Protein AF-A0A378L385-F1 (afdb_monomer)

Sequence (87 aa):
MNISVLGVDIAKNIFQLHGVDSSGKRVLKQRIEREKLSANIANLPLCTIAMESCRGANYWARVFQCYGHTVKLITRLTHQPLLDSKN

Solvent-accessible surface area (backbone atoms only — not comparable to full-atom values): 5168 Å² total; per-residue (Å²): 136,73,48,43,38,33,38,40,48,84,51,98,60,43,33,41,41,39,21,17,26,91,86,66,48,77,78,41,79,46,80,42,45,61,88,50,43,64,65,52,56,65,71,47,74,76,31,36,35,40,30,57,57,51,102,58,36,70,61,50,42,52,57,43,39,75,67,65,27,50,67,44,75,40,72,72,80,74,76,73,81,88,71,83,81,88,128

Nearest PDB structures (foldseek):
  4htl-assembly1_A  TM=6.051E-01  e=1.359E-02  Listeria monocytogenes EGD-e
  5ysp-assembly2_B  TM=3.986E-01  e=7.962E-02  Thermotoga maritima MSB8
  5ysq-assembly2_B  TM=3.986E-01  e=7.457E-02  Thermotoga maritima MSB8
  5ysp-assembly1_A  TM=3.964E-01  e=8.500E-02  Thermotoga maritima MSB8
  7e4l-assembly1_A  TM=4.090E-01  e=1.179E-01  Thermotoga maritima MSB8

Radius of gyration: 15.41 Å; Cα contacts (8 Å, |Δi|>4): 143; chains: 1; bounding box: 23×51×37 Å

pLDDT: mean 86.52, std 14.39, range [46.75, 96.69]

Secondary structure (DSSP, 8-state):
---SEEEEEE-SSEEEEEEE-TTS-EEEEEEEEHHHHHHHHHTSPS-EEEEE--TTHHHHHHHHHHTT-EEEEE-------------

Mean predicted aligned error: 7.03 Å

Foldseek 3Di:
DAFAEWEWEDDDFKIWIWTAHPVRHTPDTDIDTPVCVLVVLLPDDAYEYEYEDDPCVVVVCVSNVVSVHHYDYDYPPPPDPPDDDDD

Organism: NCBI:txid460

Structure (mmCIF, N/CA/C/O backbone):
data_AF-A0A378L385-F1
#
_entry.id   AF-A0A378L385-F1
#
loop_
_atom_site.group_PDB
_atom_site.id
_atom_site.type_symbol
_atom_site.label_atom_id
_atom_site.label_alt_id
_atom_site.label_comp_id
_atom_site.label_asym_id
_atom_site.label_entity_id
_atom_site.label_seq_id
_atom_site.pdbx_PDB_ins_code
_atom_site.Cartn_x
_atom_site.Cartn_y
_atom_site.Cartn_z
_atom_site.occupancy
_atom_site.B_iso_or_equiv
_atom_site.auth_seq_id
_atom_site.auth_comp_id
_atom_site.auth_asym_id
_atom_site.auth_atom_id
_atom_site.pdbx_PDB_model_num
ATOM 1 N N . MET A 1 1 ? -2.062 -6.688 14.911 1.00 62.50 1 MET A N 1
ATOM 2 C CA . MET A 1 1 ? -2.068 -5.236 14.612 1.00 62.50 1 MET A CA 1
ATOM 3 C C . MET A 1 1 ? -3.210 -4.975 13.651 1.00 62.50 1 MET A C 1
ATOM 5 O O . MET A 1 1 ? -3.276 -5.684 12.658 1.00 62.50 1 MET A O 1
ATOM 9 N N . ASN A 1 2 ? -4.113 -4.038 13.946 1.00 86.94 2 ASN A N 1
ATOM 10 C CA . ASN A 1 2 ? -5.224 -3.717 13.047 1.00 86.94 2 ASN A CA 1
ATOM 11 C C . ASN A 1 2 ? -4.849 -2.488 12.209 1.00 86.94 2 ASN A C 1
ATOM 13 O O . ASN A 1 2 ? -4.747 -1.391 12.753 1.00 86.94 2 ASN A O 1
ATOM 17 N N . ILE A 1 3 ? -4.578 -2.680 10.918 1.00 92.75 3 ILE A N 1
ATOM 18 C CA . ILE A 1 3 ? -4.280 -1.590 9.981 1.00 92.75 3 ILE A CA 1
ATOM 19 C C . ILE A 1 3 ? -5.562 -1.318 9.199 1.00 92.75 3 ILE A C 1
ATOM 21 O O . ILE A 1 3 ? -6.053 -2.205 8.509 1.00 92.75 3 ILE A O 1
ATOM 25 N N . SER A 1 4 ? -6.109 -0.110 9.308 1.00 93.94 4 SER A N 1
ATOM 26 C CA . SER A 1 4 ? -7.292 0.306 8.546 1.00 93.94 4 SER A CA 1
ATOM 27 C C . SER A 1 4 ? -6.884 0.845 7.172 1.00 93.94 4 SER A C 1
ATOM 29 O O . SER A 1 4 ? -7.442 0.457 6.140 1.00 93.94 4 SER A O 1
ATOM 31 N N . VAL A 1 5 ? -5.860 1.702 7.163 1.00 95.94 5 VAL A N 1
ATOM 32 C CA . VAL A 1 5 ? -5.327 2.369 5.979 1.00 95.94 5 VAL A CA 1
ATOM 33 C C . VAL A 1 5 ? -3.811 2.242 5.962 1.00 95.94 5 VAL A C 1
ATOM 35 O O . VAL A 1 5 ? -3.137 2.517 6.956 1.00 95.94 5 VAL A O 1
ATOM 38 N N . LEU A 1 6 ? -3.277 1.853 4.811 1.00 96.25 6 LEU A N 1
ATOM 39 C CA . LEU A 1 6 ? -1.855 1.749 4.537 1.00 96.25 6 LEU A CA 1
ATOM 40 C C . LEU A 1 6 ? -1.471 2.724 3.422 1.00 96.25 6 LEU A C 1
ATOM 42 O O . LEU A 1 6 ? -1.866 2.550 2.275 1.00 96.25 6 LEU A O 1
ATOM 46 N N . GLY A 1 7 ? -0.682 3.738 3.751 1.00 94.50 7 GLY A N 1
ATOM 47 C CA . GLY A 1 7 ? 0.007 4.574 2.778 1.00 94.50 7 GLY A CA 1
ATOM 48 C C . GLY A 1 7 ? 1.230 3.854 2.214 1.00 94.50 7 GLY A C 1
ATOM 49 O O . GLY A 1 7 ? 2.056 3.357 2.984 1.00 94.50 7 GLY A O 1
ATOM 50 N N . VAL A 1 8 ? 1.352 3.817 0.889 1.00 93.19 8 VAL A N 1
ATOM 51 C CA . VAL A 1 8 ? 2.520 3.285 0.177 1.00 93.19 8 VAL A CA 1
ATOM 52 C C . VAL A 1 8 ? 3.115 4.392 -0.683 1.00 93.19 8 VAL A C 1
ATOM 54 O O . VAL A 1 8 ? 2.494 4.845 -1.644 1.00 93.19 8 VAL A O 1
ATOM 57 N N . ASP A 1 9 ? 4.329 4.810 -0.340 1.00 89.12 9 ASP A N 1
ATOM 58 C CA . ASP A 1 9 ? 5.135 5.695 -1.181 1.00 89.12 9 ASP A CA 1
ATOM 59 C C . ASP A 1 9 ? 6.064 4.850 -2.060 1.00 89.12 9 ASP A C 1
ATOM 61 O O . ASP A 1 9 ? 6.812 4.000 -1.557 1.00 89.12 9 ASP A O 1
ATOM 65 N N . ILE A 1 10 ? 5.974 5.051 -3.376 1.00 80.31 10 ILE A N 1
ATOM 66 C CA . ILE A 1 10 ? 6.710 4.279 -4.376 1.00 80.31 10 ILE A CA 1
ATOM 67 C C . ILE A 1 10 ? 7.962 5.051 -4.798 1.00 80.31 10 ILE A C 1
ATOM 69 O O . ILE A 1 10 ? 7.876 6.001 -5.577 1.00 80.31 10 ILE A O 1
ATOM 73 N N . ALA A 1 11 ? 9.140 4.563 -4.403 1.00 78.62 11 ALA A N 1
ATOM 74 C CA . ALA A 1 11 ? 10.405 4.921 -5.042 1.00 78.62 11 ALA A CA 1
ATOM 75 C C . ALA A 1 11 ? 10.963 3.742 -5.864 1.00 78.62 11 ALA A C 1
ATOM 77 O O . ALA A 1 11 ? 10.421 2.638 -5.866 1.00 78.62 11 ALA A O 1
ATOM 78 N N . LYS A 1 12 ? 12.051 3.978 -6.611 1.00 77.44 12 LYS A N 1
ATOM 79 C CA . LYS A 1 12 ? 12.538 3.057 -7.660 1.00 77.44 12 LYS A CA 1
ATOM 80 C C . LYS A 1 12 ? 12.785 1.625 -7.151 1.00 77.44 12 LYS A C 1
ATOM 82 O O . LYS A 1 12 ? 12.298 0.677 -7.761 1.00 77.44 12 LYS A O 1
ATOM 87 N N . ASN A 1 13 ? 13.475 1.491 -6.017 1.00 84.94 13 ASN A N 1
ATOM 88 C CA . ASN A 1 13 ? 13.845 0.195 -5.424 1.00 84.94 13 ASN A CA 1
ATOM 89 C C . ASN A 1 13 ? 13.363 0.029 -3.977 1.00 84.94 13 ASN A C 1
ATOM 91 O O . ASN A 1 13 ? 13.553 -1.021 -3.370 1.00 84.94 13 ASN A O 1
ATOM 95 N N . ILE A 1 14 ? 12.783 1.080 -3.401 1.00 88.88 14 ILE A N 1
ATOM 96 C CA . ILE A 1 14 ? 12.462 1.152 -1.982 1.00 88.88 14 ILE A CA 1
ATOM 97 C C . ILE A 1 14 ? 11.082 1.771 -1.832 1.00 88.88 14 ILE A C 1
ATOM 99 O O . ILE A 1 14 ? 10.765 2.762 -2.481 1.00 88.88 14 ILE A O 1
ATOM 103 N N . PHE A 1 15 ? 10.294 1.200 -0.939 1.00 91.56 15 PHE A N 1
ATOM 104 C CA . PHE A 1 15 ? 8.944 1.620 -0.626 1.00 91.56 15 PHE A CA 1
ATOM 105 C C . PHE A 1 15 ? 8.876 2.003 0.842 1.00 91.56 15 PHE A C 1
ATOM 107 O O . PHE A 1 15 ? 9.535 1.390 1.689 1.00 91.56 15 PHE A O 1
ATOM 114 N N . GLN A 1 16 ? 8.081 3.021 1.143 1.00 92.81 16 GLN A N 1
ATOM 115 C CA . GLN A 1 16 ? 7.772 3.389 2.518 1.00 92.81 16 GLN A CA 1
ATOM 116 C C . GLN A 1 16 ? 6.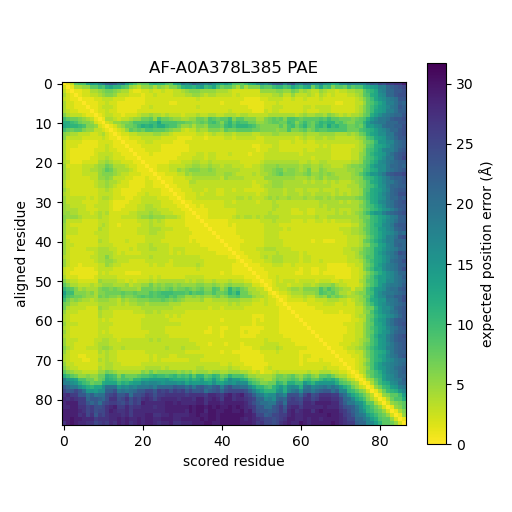323 3.024 2.806 1.00 92.81 16 GLN A C 1
ATOM 118 O O . GLN A 1 16 ? 5.410 3.472 2.115 1.00 92.81 16 GLN A O 1
ATOM 123 N N . LEU A 1 17 ? 6.137 2.202 3.831 1.00 94.56 17 LEU A N 1
ATOM 124 C CA . LEU A 1 17 ? 4.846 1.775 4.340 1.00 94.56 17 LEU A CA 1
ATOM 125 C C . LEU A 1 17 ? 4.489 2.610 5.563 1.00 94.56 17 LEU A C 1
ATOM 127 O O . LEU A 1 17 ? 5.272 2.706 6.515 1.00 94.56 17 LEU A O 1
ATOM 131 N N . HIS A 1 18 ? 3.292 3.181 5.548 1.00 95.25 18 HIS A N 1
ATOM 132 C CA . HIS A 1 18 ? 2.738 3.949 6.653 1.00 95.25 18 HIS A CA 1
ATOM 133 C C . HIS A 1 18 ? 1.327 3.463 6.974 1.00 95.25 18 HIS A C 1
ATOM 135 O O . HIS A 1 18 ? 0.374 3.823 6.294 1.00 95.25 18 HIS A O 1
ATOM 141 N N . GLY A 1 19 ? 1.186 2.628 7.998 1.00 95.62 19 GLY A N 1
ATOM 142 C CA . GLY A 1 19 ? -0.107 2.085 8.411 1.00 95.62 19 GLY A CA 1
ATOM 143 C C . GLY A 1 19 ? -0.679 2.828 9.609 1.00 95.62 19 GLY A C 1
ATOM 144 O O . GLY A 1 19 ? 0.034 3.075 10.590 1.00 95.62 19 GLY A O 1
ATOM 145 N N . VAL A 1 20 ? -1.972 3.127 9.549 1.00 96.00 20 VAL A N 1
ATOM 146 C CA . VAL A 1 20 ? -2.760 3.685 10.653 1.00 96.00 20 VAL A CA 1
ATOM 147 C C . VAL A 1 20 ? -3.911 2.747 11.017 1.00 96.00 20 VAL A C 1
ATOM 149 O O . VAL A 1 20 ? -4.387 1.984 10.175 1.00 96.00 20 VAL A O 1
ATOM 152 N N . ASP A 1 21 ? -4.333 2.771 12.277 1.00 95.12 21 ASP A N 1
ATOM 153 C CA . ASP A 1 21 ? -5.532 2.068 12.738 1.00 95.12 21 ASP A CA 1
ATOM 154 C C . ASP A 1 21 ? -6.813 2.883 12.475 1.00 95.12 21 ASP A C 1
ATOM 156 O O . ASP A 1 21 ? -6.793 3.942 11.84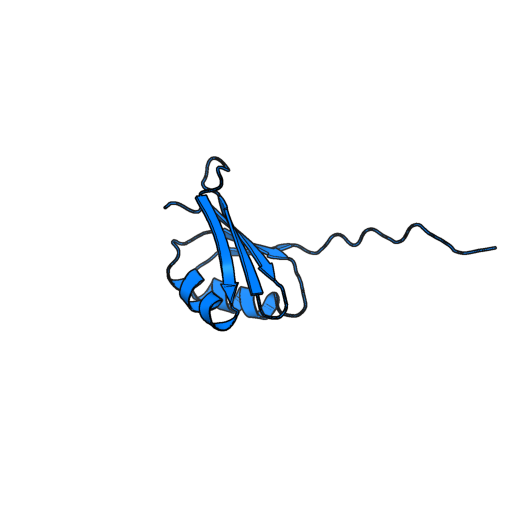3 1.00 95.12 21 ASP A O 1
ATOM 160 N N . SER A 1 22 ? -7.969 2.378 12.908 1.00 92.81 22 SER A N 1
ATOM 161 C CA . SER A 1 22 ? -9.259 3.070 12.760 1.00 92.81 22 SER A CA 1
ATOM 162 C C . SER A 1 22 ? -9.339 4.402 13.515 1.00 92.81 22 SER A C 1
ATOM 164 O O . SER A 1 22 ? -10.166 5.239 13.172 1.00 92.81 22 SER A O 1
ATOM 166 N N . SER A 1 23 ? -8.482 4.609 14.516 1.00 93.56 23 SER A N 1
ATOM 167 C CA . SER A 1 23 ? -8.385 5.849 15.293 1.00 93.56 23 SER A CA 1
ATOM 168 C C . SER A 1 23 ? -7.385 6.839 14.681 1.00 93.56 23 SER A C 1
ATOM 170 O O . SER A 1 23 ? -7.112 7.885 15.267 1.00 93.56 23 SER A O 1
ATOM 172 N N . GLY A 1 24 ? -6.796 6.506 13.525 1.00 90.12 24 GLY A N 1
ATOM 173 C CA . GLY A 1 24 ? -5.768 7.310 12.866 1.00 90.12 24 GLY A CA 1
ATOM 174 C C . GLY A 1 24 ? -4.399 7.241 13.548 1.00 90.12 24 GLY A C 1
ATOM 175 O O . GLY A 1 24 ? -3.477 7.960 13.157 1.00 90.12 24 GLY A O 1
ATOM 176 N N . LYS A 1 25 ? -4.218 6.376 14.553 1.00 93.88 25 LYS A N 1
ATOM 177 C CA . LYS A 1 25 ? -2.923 6.207 15.211 1.00 93.88 25 LYS A CA 1
ATOM 178 C C . LYS A 1 25 ? -2.013 5.397 14.301 1.00 93.88 25 LYS A C 1
ATOM 180 O O . LYS A 1 25 ? -2.368 4.327 13.814 1.00 93.88 25 LYS A O 1
ATOM 185 N N . ARG A 1 26 ? -0.792 5.889 14.102 1.00 94.94 26 ARG A N 1
ATOM 186 C CA . ARG A 1 26 ? 0.245 5.169 13.358 1.00 94.94 26 ARG A CA 1
ATOM 187 C C . ARG A 1 26 ? 0.621 3.876 14.084 1.00 94.94 26 ARG A C 1
ATOM 189 O O . ARG A 1 26 ? 1.149 3.925 15.195 1.00 94.94 26 ARG A O 1
ATOM 196 N N . VAL A 1 27 ? 0.411 2.747 13.415 1.00 95.19 27 VAL A N 1
ATOM 197 C CA . VAL A 1 27 ? 0.724 1.394 13.907 1.00 95.19 27 VAL A CA 1
ATOM 198 C C . VAL A 1 27 ? 1.817 0.704 13.092 1.00 95.19 27 VAL A C 1
ATOM 200 O O . VAL A 1 27 ? 2.425 -0.242 13.579 1.00 95.19 27 VAL A O 1
ATOM 203 N N . LEU A 1 28 ? 2.108 1.195 11.882 1.00 93.75 28 LEU A N 1
ATOM 204 C CA . LEU A 1 28 ? 3.175 0.676 11.029 1.00 93.75 28 LEU A CA 1
ATOM 205 C C . LEU A 1 28 ? 3.959 1.832 10.400 1.00 93.75 28 LEU A C 1
ATOM 207 O O . LEU A 1 28 ? 3.382 2.765 9.845 1.00 93.75 28 LEU A O 1
ATOM 211 N N . LYS A 1 29 ? 5.288 1.758 10.474 1.00 94.88 29 LYS A N 1
ATOM 212 C CA . LYS A 1 29 ? 6.209 2.620 9.726 1.00 94.88 29 LYS A CA 1
ATOM 213 C C . LYS A 1 29 ? 7.419 1.788 9.334 1.00 94.88 29 LYS A C 1
ATOM 215 O O . LYS A 1 29 ? 8.238 1.477 10.194 1.00 94.88 29 LYS A O 1
ATOM 220 N N . GLN A 1 30 ? 7.522 1.426 8.063 1.00 92.94 30 GLN A N 1
ATOM 221 C CA . GLN A 1 30 ? 8.566 0.516 7.603 1.00 92.94 30 GLN A CA 1
ATOM 222 C C . GLN A 1 30 ? 9.065 0.897 6.213 1.00 92.94 30 GLN A C 1
ATOM 224 O O . GLN A 1 30 ? 8.280 1.224 5.330 1.00 92.94 30 GLN A O 1
ATOM 229 N N . ARG A 1 31 ? 10.380 0.791 6.022 1.00 94.00 31 ARG A N 1
ATOM 230 C CA . ARG A 1 31 ? 11.036 0.855 4.715 1.00 94.00 31 ARG A CA 1
ATOM 231 C C . ARG A 1 31 ? 11.216 -0.568 4.197 1.00 94.00 31 ARG A C 1
ATOM 233 O O . ARG A 1 31 ? 11.718 -1.415 4.935 1.00 94.00 31 ARG A O 1
ATOM 240 N N . ILE A 1 32 ? 10.812 -0.837 2.962 1.00 94.50 32 ILE A N 1
ATOM 241 C CA . ILE A 1 32 ? 10.883 -2.175 2.370 1.00 94.50 32 ILE A CA 1
ATOM 242 C C . ILE A 1 32 ? 11.409 -2.127 0.938 1.00 94.50 32 ILE A C 1
ATOM 244 O O . ILE A 1 32 ? 11.150 -1.186 0.194 1.00 94.50 32 ILE A O 1
ATOM 248 N N . GLU A 1 33 ? 12.183 -3.137 0.563 1.00 94.12 33 GLU A N 1
ATOM 249 C CA . GLU A 1 33 ? 12.693 -3.308 -0.798 1.00 94.12 33 GLU A CA 1
ATOM 250 C C . GLU A 1 33 ? 11.600 -3.842 -1.728 1.00 94.12 33 GLU A C 1
ATOM 252 O O . GLU A 1 33 ? 10.646 -4.495 -1.289 1.00 94.12 33 GLU A O 1
ATOM 257 N N . ARG A 1 34 ? 11.751 -3.579 -3.028 1.00 90.62 34 ARG A N 1
ATOM 258 C CA . ARG A 1 34 ? 10.781 -3.965 -4.062 1.00 90.62 34 ARG A CA 1
ATOM 259 C C . ARG A 1 34 ? 10.442 -5.456 -4.033 1.00 90.62 34 ARG A C 1
ATOM 261 O O . ARG A 1 34 ? 9.277 -5.821 -4.172 1.00 90.62 34 ARG A O 1
ATOM 268 N N . GLU A 1 35 ? 11.452 -6.294 -3.842 1.00 91.75 35 GLU A N 1
ATOM 269 C CA . GLU A 1 35 ? 11.360 -7.754 -3.868 1.00 91.75 35 GLU A CA 1
ATOM 270 C C . GLU A 1 35 ? 10.547 -8.298 -2.688 1.00 91.75 35 GLU A C 1
ATOM 272 O O . GLU A 1 35 ? 9.913 -9.344 -2.797 1.00 91.75 35 GLU A O 1
ATOM 277 N N . LYS A 1 36 ? 10.532 -7.574 -1.562 1.00 93.81 36 LYS A N 1
ATOM 278 C CA . LYS A 1 36 ? 9.839 -7.978 -0.330 1.00 93.81 36 LYS A CA 1
ATOM 279 C C . LYS A 1 36 ? 8.436 -7.379 -0.211 1.00 93.81 36 LYS A C 1
ATOM 281 O O . LYS A 1 36 ? 7.659 -7.829 0.629 1.00 93.81 36 LYS A O 1
ATOM 286 N N . LEU A 1 37 ? 8.099 -6.381 -1.032 1.00 93.12 37 LEU A N 1
ATOM 287 C CA . LEU A 1 37 ? 6.842 -5.640 -0.932 1.00 93.12 37 LEU A CA 1
ATOM 288 C C . LEU A 1 37 ? 5.613 -6.536 -1.106 1.00 93.12 37 LEU A C 1
ATOM 290 O O . LEU A 1 37 ? 4.725 -6.506 -0.260 1.00 93.12 37 LEU A O 1
ATOM 294 N N . SER A 1 38 ? 5.560 -7.346 -2.168 1.00 93.38 38 SER A N 1
ATOM 295 C CA . SER A 1 38 ? 4.400 -8.207 -2.449 1.00 93.38 38 SER A CA 1
ATOM 296 C C . SER A 1 38 ? 4.134 -9.192 -1.311 1.00 93.38 38 SER A C 1
ATOM 298 O O . SER A 1 38 ? 3.014 -9.263 -0.813 1.00 93.38 38 SER A O 1
ATOM 300 N N . ALA A 1 39 ? 5.178 -9.888 -0.856 1.00 94.75 39 ALA A N 1
ATOM 301 C CA . ALA A 1 39 ? 5.092 -10.838 0.245 1.00 94.75 39 ALA A CA 1
ATOM 302 C C . ALA A 1 39 ? 4.694 -10.158 1.562 1.00 94.75 39 ALA A C 1
ATOM 304 O O . ALA A 1 39 ? 3.938 -10.728 2.343 1.00 94.75 39 ALA A O 1
ATOM 305 N N . ASN A 1 40 ? 5.174 -8.940 1.823 1.00 94.00 40 ASN A N 1
ATOM 306 C CA . ASN A 1 40 ? 4.793 -8.212 3.029 1.00 94.00 40 ASN A CA 1
ATOM 307 C C . ASN A 1 40 ? 3.310 -7.829 3.008 1.00 94.00 40 ASN A C 1
ATOM 309 O O . ASN A 1 40 ? 2.615 -8.129 3.971 1.00 94.00 40 ASN A O 1
ATOM 313 N N . ILE A 1 41 ? 2.820 -7.262 1.899 1.00 94.31 41 ILE A N 1
ATOM 314 C CA . ILE A 1 41 ? 1.407 -6.891 1.745 1.00 94.31 41 ILE A CA 1
ATOM 315 C C . ILE A 1 41 ? 0.496 -8.120 1.835 1.00 94.31 41 ILE A C 1
ATOM 317 O O . ILE A 1 41 ? -0.495 -8.068 2.550 1.00 94.31 41 ILE A O 1
ATOM 321 N N . ALA A 1 42 ? 0.865 -9.242 1.209 1.00 94.12 42 ALA A N 1
ATOM 322 C CA . ALA A 1 42 ? 0.087 -10.483 1.268 1.00 94.12 42 ALA A CA 1
ATOM 323 C C . ALA A 1 42 ? -0.093 -11.045 2.693 1.00 94.12 42 ALA A C 1
ATOM 325 O O . ALA A 1 42 ? -1.040 -11.783 2.945 1.00 94.12 42 ALA A O 1
ATOM 326 N N . ASN A 1 43 ? 0.811 -10.708 3.620 1.00 93.56 43 ASN A N 1
ATOM 327 C CA . ASN A 1 43 ? 0.738 -11.121 5.023 1.00 93.56 43 ASN A CA 1
ATOM 328 C C . ASN A 1 43 ? 0.022 -10.097 5.924 1.00 93.56 43 ASN A C 1
ATOM 330 O O . ASN A 1 43 ? -0.127 -10.337 7.125 1.00 93.56 43 ASN A O 1
ATOM 334 N N . LEU A 1 44 ? -0.391 -8.944 5.389 1.00 92.38 44 LEU A N 1
ATOM 335 C CA . LEU A 1 44 ? -1.155 -7.960 6.148 1.00 92.38 44 LEU A CA 1
ATOM 336 C C . LEU A 1 44 ? -2.639 -8.347 6.197 1.00 92.38 44 LEU A C 1
ATOM 338 O O . LEU A 1 44 ? -3.166 -8.922 5.246 1.00 92.38 44 LEU A O 1
ATOM 342 N N . PRO A 1 45 ? -3.356 -7.982 7.274 1.00 91.69 45 PRO A N 1
ATOM 343 C CA . PRO A 1 45 ? -4.810 -8.049 7.260 1.00 91.69 45 PRO A CA 1
ATOM 344 C C . PRO A 1 45 ? -5.375 -7.161 6.142 1.00 91.69 45 PRO A C 1
ATOM 346 O O . PRO A 1 45 ? -4.782 -6.137 5.777 1.00 91.69 45 PRO A O 1
ATOM 349 N N . LEU A 1 46 ? -6.547 -7.542 5.623 1.00 94.94 46 LEU A N 1
ATOM 350 C CA . LEU A 1 46 ? -7.252 -6.775 4.597 1.00 94.94 46 LEU A CA 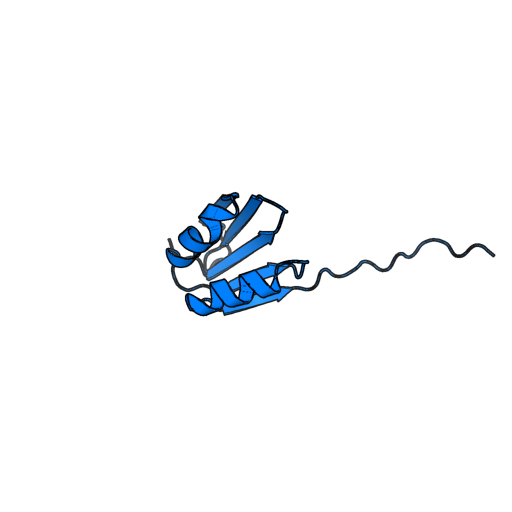1
ATOM 351 C C . LEU A 1 46 ? -7.444 -5.328 5.062 1.00 94.94 46 LEU A C 1
ATOM 353 O O . LEU A 1 46 ? -7.982 -5.061 6.133 1.00 94.94 46 LEU A O 1
ATOM 357 N N . CYS A 1 47 ? -6.980 -4.395 4.240 1.00 95.81 47 CYS A N 1
ATOM 358 C CA . CYS A 1 47 ? -6.957 -2.971 4.550 1.00 95.81 47 CYS A CA 1
ATOM 359 C C . CYS A 1 47 ? -7.068 -2.139 3.272 1.00 95.81 47 CYS A C 1
ATOM 361 O O . CYS A 1 47 ? -6.914 -2.652 2.156 1.00 95.81 47 CYS A O 1
ATOM 363 N N . THR A 1 48 ? -7.343 -0.845 3.436 1.00 96.69 48 THR A N 1
ATOM 364 C CA . THR A 1 48 ? -7.314 0.100 2.317 1.00 96.69 48 THR A CA 1
ATOM 365 C C . THR A 1 48 ? -5.883 0.562 2.074 1.00 96.69 48 THR A C 1
ATOM 367 O O . THR A 1 48 ? -5.261 1.134 2.961 1.00 96.69 48 THR A O 1
ATOM 370 N N . ILE A 1 49 ? -5.367 0.374 0.866 1.00 96.12 49 ILE A N 1
ATOM 371 C CA . ILE A 1 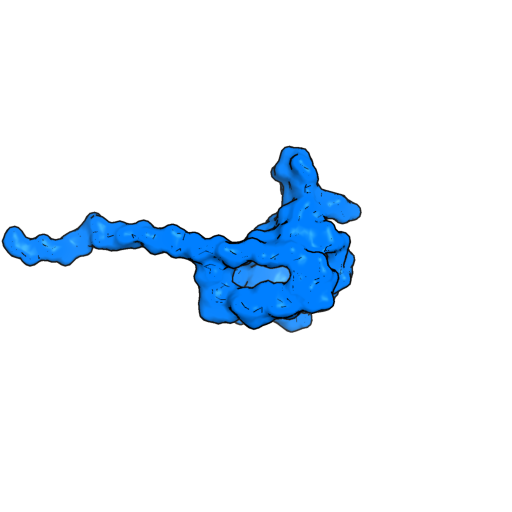49 ? -4.037 0.831 0.471 1.00 96.12 49 ILE A CA 1
ATOM 372 C C . ILE A 1 49 ? -4.175 2.127 -0.326 1.00 96.12 49 ILE A C 1
ATOM 374 O O . ILE A 1 49 ? -4.747 2.139 -1.415 1.00 96.12 49 ILE A O 1
ATOM 378 N N . ALA A 1 50 ? -3.650 3.219 0.218 1.00 94.50 50 ALA A N 1
ATOM 379 C CA . ALA A 1 50 ? -3.547 4.505 -0.452 1.00 94.50 50 ALA A CA 1
ATOM 380 C C . ALA A 1 50 ? -2.154 4.641 -1.069 1.00 94.50 50 ALA A C 1
ATOM 382 O O . ALA A 1 50 ? -1.143 4.509 -0.378 1.00 94.50 50 ALA A O 1
ATOM 383 N N . MET A 1 51 ? -2.093 4.903 -2.369 1.00 92.69 51 MET A N 1
ATOM 384 C CA . MET A 1 51 ? -0.830 4.951 -3.096 1.00 92.69 51 MET A CA 1
ATOM 385 C C . MET A 1 51 ? -0.845 6.086 -4.104 1.00 92.69 51 MET A C 1
ATOM 387 O O . MET A 1 51 ? -1.843 6.314 -4.787 1.00 92.69 51 MET A O 1
ATOM 391 N N . GLU A 1 52 ? 0.264 6.806 -4.202 1.00 87.50 52 GLU A N 1
ATOM 392 C CA . GLU A 1 52 ? 0.379 7.872 -5.184 1.00 87.50 52 GLU A CA 1
ATOM 393 C C . GLU A 1 52 ? 0.492 7.301 -6.603 1.00 87.50 52 GLU A C 1
ATOM 395 O O . GLU A 1 52 ? 1.226 6.342 -6.861 1.00 87.50 52 GLU A O 1
ATOM 400 N N . SER A 1 53 ? -0.245 7.895 -7.540 1.00 84.44 53 SER A N 1
ATOM 401 C CA . SER A 1 53 ? -0.202 7.514 -8.945 1.00 84.44 53 SER A CA 1
ATOM 402 C C . SER A 1 53 ? 1.139 7.927 -9.556 1.00 84.44 53 SER A C 1
ATOM 404 O O . SER A 1 53 ? 1.419 9.106 -9.764 1.00 84.44 53 SER A O 1
ATOM 406 N N . CYS A 1 54 ? 1.982 6.938 -9.840 1.00 81.56 54 CYS A N 1
ATOM 407 C CA . CYS A 1 54 ? 3.288 7.102 -10.469 1.00 81.56 54 CYS A CA 1
ATOM 408 C C . CYS A 1 54 ? 3.518 6.027 -11.546 1.00 81.56 54 CYS A C 1
ATOM 410 O O . CYS A 1 54 ? 2.702 5.116 -11.739 1.00 81.56 54 CYS A O 1
ATOM 412 N N . ARG A 1 55 ? 4.658 6.101 -12.249 1.00 79.44 55 ARG A N 1
ATOM 413 C CA . ARG A 1 55 ? 5.080 5.110 -13.254 1.00 79.44 55 ARG A CA 1
ATOM 414 C C . ARG A 1 55 ? 5.394 3.768 -12.565 1.00 79.44 55 ARG A C 1
ATOM 416 O O . ARG A 1 55 ? 6.535 3.479 -12.229 1.00 79.44 55 ARG A O 1
ATOM 423 N N . GLY A 1 56 ? 4.357 2.969 -12.318 1.00 85.12 56 GLY A N 1
ATOM 424 C CA . GLY A 1 56 ? 4.421 1.689 -11.600 1.00 85.12 56 GLY A CA 1
ATOM 425 C C . GLY A 1 56 ? 3.251 1.449 -10.641 1.00 85.12 56 GLY A C 1
ATOM 426 O O . GLY A 1 56 ? 2.994 0.302 -10.281 1.00 85.12 56 GLY A O 1
ATOM 427 N N . ALA A 1 57 ? 2.500 2.493 -10.283 1.00 88.44 57 ALA A N 1
ATOM 428 C CA . ALA A 1 57 ? 1.390 2.400 -9.338 1.00 88.44 57 ALA A CA 1
ATOM 429 C C . ALA A 1 57 ? 0.272 1.461 -9.819 1.00 88.44 57 ALA A C 1
ATOM 431 O O . ALA A 1 57 ? -0.226 0.652 -9.045 1.00 88.44 57 ALA A O 1
ATOM 432 N N . ASN A 1 58 ? -0.060 1.481 -11.114 1.00 91.69 58 ASN A N 1
ATOM 433 C CA . ASN A 1 58 ? -1.084 0.594 -11.681 1.00 91.69 58 ASN A CA 1
ATOM 434 C C . ASN A 1 58 ? -0.723 -0.896 -11.581 1.00 91.69 58 ASN A C 1
ATOM 436 O O . ASN A 1 58 ? -1.600 -1.723 -11.346 1.00 91.69 58 ASN A O 1
ATOM 440 N N . TYR A 1 59 ? 0.556 -1.249 -11.750 1.00 93.19 59 TYR A N 1
ATOM 441 C CA . TYR A 1 59 ? 1.019 -2.628 -11.573 1.00 93.19 59 TYR A CA 1
ATOM 442 C C . TYR A 1 59 ? 0.809 -3.073 -10.122 1.00 93.19 59 TYR A C 1
ATOM 444 O O . TYR A 1 59 ? 0.175 -4.095 -9.872 1.00 93.19 59 TYR A O 1
ATOM 452 N N . TRP A 1 60 ? 1.273 -2.262 -9.169 1.00 93.50 60 TRP A N 1
ATOM 453 C CA . TRP A 1 60 ? 1.144 -2.564 -7.746 1.00 93.50 60 TRP A CA 1
ATOM 454 C C . TRP A 1 60 ? -0.308 -2.596 -7.276 1.00 93.50 60 TRP A C 1
ATOM 456 O O . TRP A 1 60 ? -0.669 -3.481 -6.509 1.00 93.50 60 TRP A O 1
ATOM 466 N N . ALA A 1 61 ? -1.163 -1.714 -7.797 1.00 94.31 61 ALA A N 1
ATOM 467 C CA . ALA A 1 61 ? -2.587 -1.725 -7.489 1.00 94.31 61 ALA A CA 1
ATOM 468 C C . ALA A 1 61 ? -3.232 -3.071 -7.836 1.00 94.31 61 ALA A C 1
ATOM 470 O O . ALA A 1 61 ? -3.921 -3.646 -6.999 1.00 94.31 61 ALA A O 1
ATOM 471 N N . ARG A 1 62 ? -2.934 -3.618 -9.021 1.00 95.75 62 ARG A N 1
ATOM 472 C CA . ARG A 1 62 ? -3.432 -4.938 -9.436 1.00 95.75 62 ARG A CA 1
ATOM 473 C C . ARG A 1 62 ? -2.919 -6.049 -8.525 1.00 95.75 62 ARG A C 1
ATOM 475 O O . ARG A 1 62 ? -3.706 -6.883 -8.094 1.00 95.75 62 ARG A O 1
ATOM 482 N N . VAL A 1 63 ? -1.621 -6.041 -8.206 1.00 95.31 63 VAL A N 1
ATOM 483 C CA . VAL A 1 63 ? -1.012 -7.032 -7.301 1.00 95.31 63 VAL A CA 1
ATOM 484 C C . VAL A 1 63 ? -1.696 -7.009 -5.933 1.00 95.31 63 VAL A C 1
ATOM 486 O O . VAL A 1 63 ? -2.096 -8.051 -5.428 1.00 95.31 63 VAL A O 1
ATOM 489 N N . PHE A 1 64 ? -1.891 -5.827 -5.350 1.00 95.69 64 PHE A N 1
ATOM 490 C CA . PHE A 1 64 ? -2.505 -5.702 -4.030 1.00 95.69 64 PHE A CA 1
ATOM 491 C C . PHE A 1 64 ? -3.999 -6.049 -4.032 1.00 95.69 64 PHE A C 1
ATOM 493 O O . PHE A 1 64 ? -4.483 -6.664 -3.084 1.00 95.69 64 PHE A O 1
ATOM 500 N N . GLN A 1 65 ? -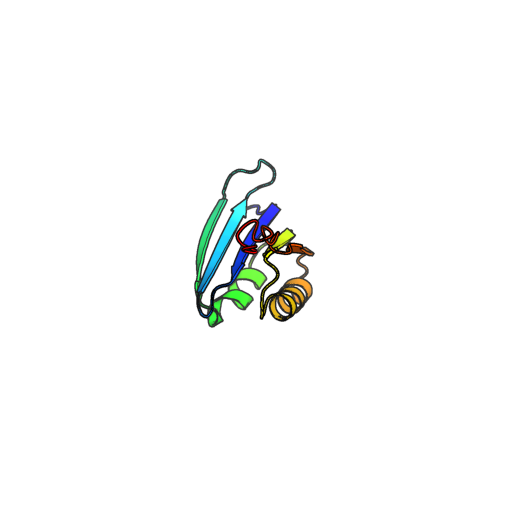4.720 -5.718 -5.106 1.00 96.19 65 GLN A N 1
ATOM 501 C CA . GLN A 1 65 ? -6.111 -6.137 -5.298 1.00 96.19 65 GLN A CA 1
ATOM 502 C C . GLN A 1 65 ? -6.244 -7.662 -5.398 1.00 96.19 65 GLN A C 1
ATOM 504 O O . GLN A 1 65 ? -7.202 -8.215 -4.867 1.00 96.19 65 GLN A O 1
ATOM 509 N N . CYS A 1 66 ? -5.272 -8.357 -6.003 1.00 96.38 66 CYS A N 1
ATOM 510 C CA . CYS A 1 66 ? -5.261 -9.826 -6.049 1.00 96.38 66 CYS A CA 1
ATOM 511 C C . CYS A 1 66 ? -5.132 -10.464 -4.656 1.00 96.38 66 CYS A C 1
ATOM 513 O O . CYS A 1 66 ? -5.606 -11.577 -4.454 1.00 96.38 66 CYS A O 1
ATOM 515 N N . TYR A 1 67 ? -4.538 -9.761 -3.688 1.00 95.94 67 TYR A N 1
ATOM 516 C CA . TYR A 1 67 ? -4.498 -10.183 -2.283 1.00 95.94 67 TYR A CA 1
ATOM 517 C C . TYR A 1 67 ? -5.750 -9.765 -1.485 1.00 95.94 67 TYR A C 1
ATOM 519 O O . TYR A 1 67 ? -5.820 -9.995 -0.283 1.00 95.94 67 TYR A O 1
ATOM 527 N N . GLY A 1 68 ? -6.747 -9.155 -2.137 1.00 95.62 68 GLY A N 1
ATOM 528 C CA . GLY A 1 68 ? -8.016 -8.753 -1.523 1.00 95.62 68 GLY A CA 1
ATOM 529 C C . GLY A 1 68 ? -8.029 -7.342 -0.928 1.00 95.62 68 GLY A C 1
ATOM 530 O O . GLY A 1 68 ? -9.036 -6.936 -0.348 1.00 95.62 68 GLY A O 1
ATOM 531 N N . HIS A 1 69 ? -6.950 -6.564 -1.065 1.00 96.31 69 HIS A N 1
ATOM 532 C CA . HIS A 1 69 ? -6.927 -5.191 -0.559 1.00 96.31 69 HIS A CA 1
ATOM 533 C C . HIS A 1 69 ? -7.739 -4.243 -1.442 1.00 96.31 69 HIS A C 1
ATOM 535 O O . HIS A 1 69 ? -7.742 -4.327 -2.672 1.00 96.31 69 HIS A O 1
ATOM 541 N N . THR A 1 70 ? -8.361 -3.252 -0.807 1.00 96.69 70 THR A N 1
ATOM 542 C CA . THR A 1 70 ? -8.954 -2.125 -1.533 1.00 96.69 70 THR A CA 1
ATOM 543 C C . THR A 1 70 ? -7.860 -1.109 -1.834 1.00 96.69 70 THR A C 1
ATOM 545 O O . THR A 1 70 ? -7.274 -0.559 -0.909 1.00 96.69 70 THR A O 1
ATOM 548 N N . VAL A 1 71 ? -7.579 -0.824 -3.105 1.00 95.94 71 VAL A N 1
ATOM 549 C CA . VAL A 1 71 ? -6.525 0.132 -3.490 1.00 95.94 71 VAL A CA 1
ATOM 550 C C . VAL A 1 71 ? -7.132 1.445 -3.972 1.00 95.94 71 VAL A C 1
ATOM 552 O O . VAL A 1 71 ? -8.004 1.448 -4.840 1.00 95.94 71 VAL A O 1
ATOM 555 N N . LYS A 1 72 ? -6.637 2.565 -3.440 1.00 94.62 72 LYS A N 1
ATOM 556 C CA . LYS A 1 72 ? -6.965 3.928 -3.870 1.00 94.62 72 LYS A CA 1
ATOM 557 C C . LYS A 1 72 ? -5.716 4.599 -4.432 1.00 94.62 72 LYS A C 1
ATOM 559 O O . LYS A 1 72 ? -4.772 4.884 -3.695 1.00 94.62 72 LYS A O 1
ATOM 564 N N . LEU A 1 73 ? -5.724 4.850 -5.739 1.00 91.94 73 LEU A N 1
ATOM 565 C CA . LEU A 1 73 ? -4.685 5.627 -6.406 1.00 91.94 73 LEU A CA 1
ATOM 566 C C . LEU A 1 73 ? -4.994 7.118 -6.270 1.00 91.94 73 LEU A C 1
ATOM 568 O O . LEU A 1 73 ? -6.060 7.570 -6.683 1.00 91.94 73 LEU A O 1
ATOM 572 N N . ILE A 1 74 ? -4.065 7.870 -5.687 1.00 89.00 74 ILE A N 1
ATOM 573 C CA . ILE A 1 74 ? -4.182 9.317 -5.496 1.00 89.00 74 ILE A CA 1
ATOM 574 C C . ILE A 1 74 ? -3.289 9.992 -6.530 1.00 89.00 74 ILE A C 1
ATOM 576 O O . ILE A 1 74 ? -2.080 9.769 -6.558 1.00 89.00 74 ILE A O 1
ATOM 580 N N . THR A 1 75 ? -3.868 10.803 -7.407 1.00 79.94 75 THR A N 1
ATOM 581 C CA . THR A 1 75 ? -3.085 11.610 -8.346 1.00 79.94 75 THR A CA 1
ATOM 582 C C . THR A 1 75 ? -2.326 12.678 -7.569 1.00 79.94 75 THR A C 1
ATOM 584 O O . THR A 1 75 ? -2.924 13.387 -6.758 1.00 79.94 75 THR A O 1
ATOM 587 N N . ARG A 1 76 ? -1.020 12.824 -7.830 1.00 68.81 76 ARG A N 1
ATOM 588 C CA . ARG A 1 76 ? -0.263 13.981 -7.346 1.00 68.81 76 ARG A CA 1
ATOM 589 C C . ARG A 1 76 ? -0.952 15.230 -7.876 1.00 68.81 76 ARG A C 1
ATOM 591 O O . ARG A 1 76 ? -0.972 15.432 -9.091 1.00 68.81 76 ARG A O 1
ATOM 598 N N . LEU A 1 77 ? -1.507 16.058 -6.994 1.00 62.25 77 LEU A N 1
ATOM 599 C CA . LEU A 1 77 ? -1.931 17.395 -7.387 1.00 62.2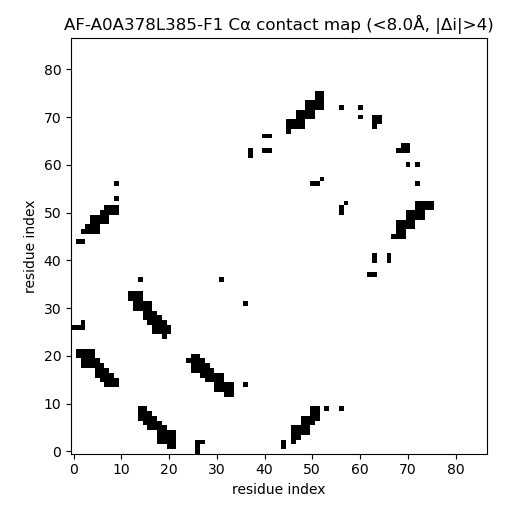5 77 LEU A CA 1
ATOM 600 C C . LEU A 1 77 ? -0.680 18.100 -7.904 1.00 62.25 77 LEU A C 1
ATOM 602 O O . LEU A 1 77 ? 0.248 18.405 -7.15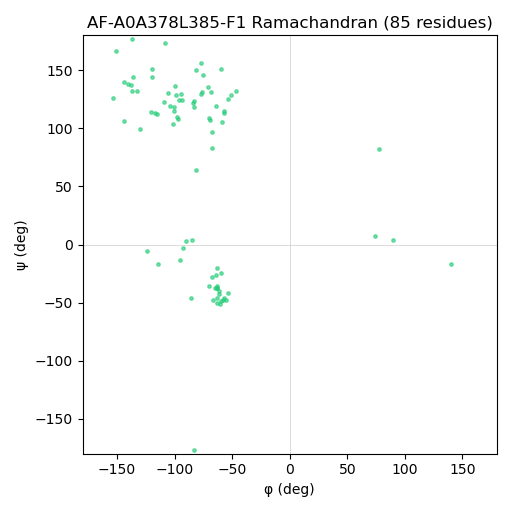4 1.00 62.25 77 LEU A O 1
ATOM 606 N N . THR A 1 78 ? -0.605 18.249 -9.221 1.00 54.41 78 THR A N 1
ATOM 607 C CA . THR A 1 78 ? 0.444 19.024 -9.856 1.00 54.41 78 THR A CA 1
ATOM 608 C C . THR A 1 78 ? 0.137 20.457 -9.458 1.00 54.41 78 THR A C 1
ATOM 610 O O . THR A 1 78 ? -0.860 21.014 -9.909 1.00 54.41 78 THR A O 1
ATOM 613 N N . HIS A 1 79 ? 0.927 21.041 -8.553 1.00 49.91 79 HIS A N 1
ATOM 614 C CA . HIS A 1 79 ? 0.907 22.488 -8.401 1.00 49.91 79 HIS A CA 1
ATOM 615 C C . HIS A 1 79 ? 1.238 23.049 -9.781 1.00 49.91 79 HIS A C 1
ATOM 617 O O . HIS A 1 79 ? 2.318 22.799 -10.318 1.00 49.91 79 HIS A O 1
ATOM 623 N N . GLN A 1 80 ? 0.261 23.706 -10.393 1.00 51.38 80 GLN A N 1
ATOM 624 C CA . GLN A 1 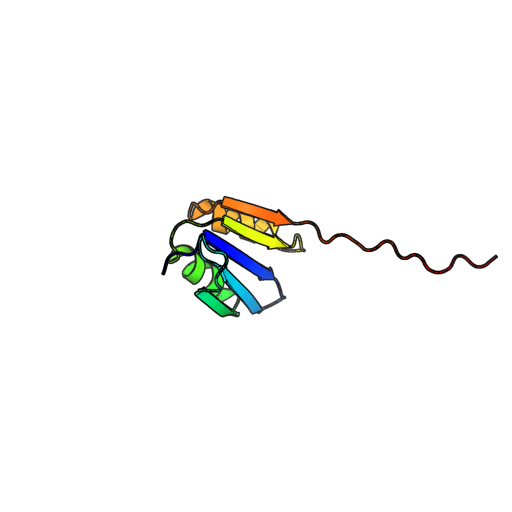80 ? 0.442 24.425 -11.638 1.00 51.38 80 GLN A CA 1
ATOM 625 C C . GLN A 1 80 ? 1.655 25.352 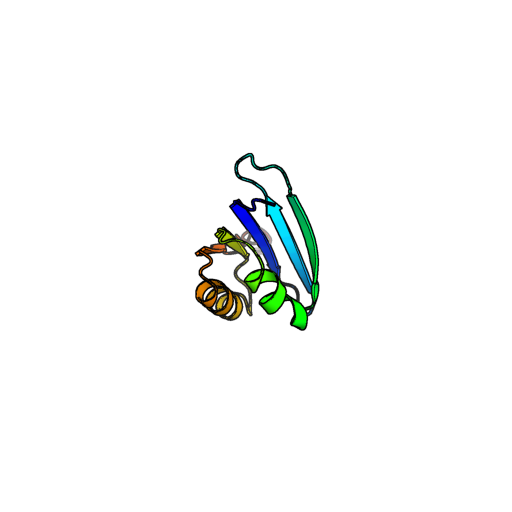-11.469 1.00 51.38 80 GLN A C 1
ATOM 627 O O . GLN A 1 80 ? 1.707 26.064 -10.462 1.00 51.38 80 GLN A O 1
ATOM 632 N N . PRO A 1 81 ? 2.653 25.338 -12.371 1.00 49.06 81 PRO A N 1
ATOM 633 C CA . PRO A 1 81 ? 3.727 26.311 -12.303 1.00 49.06 81 PRO A CA 1
ATOM 634 C C . PRO A 1 81 ? 3.125 27.682 -12.620 1.00 49.06 81 PRO A C 1
ATOM 636 O O . PRO A 1 81 ? 2.918 28.048 -13.771 1.00 49.06 81 PRO A O 1
ATOM 639 N N . LEU A 1 82 ? 2.794 28.425 -11.570 1.00 56.81 82 LEU A N 1
ATOM 640 C CA . LEU A 1 82 ? 2.541 29.858 -11.614 1.00 56.81 82 LEU A CA 1
ATOM 641 C C . LEU A 1 82 ? 3.897 30.567 -11.587 1.00 56.81 82 LEU A C 1
ATOM 643 O O . LEU A 1 82 ? 4.194 31.230 -10.609 1.00 56.81 82 LEU A O 1
ATOM 647 N N . LEU A 1 83 ? 4.738 30.391 -12.612 1.00 57.34 83 LEU A N 1
ATOM 648 C CA . LEU A 1 83 ? 5.844 31.312 -12.895 1.00 57.34 83 LEU A CA 1
ATOM 649 C C . LEU A 1 83 ? 6.220 31.305 -14.389 1.00 57.34 83 LEU A C 1
ATOM 651 O O . LEU A 1 83 ? 6.531 30.268 -14.971 1.00 57.34 83 LEU A O 1
ATOM 655 N N . ASP A 1 84 ? 6.215 32.530 -14.919 1.00 50.06 84 ASP A N 1
ATOM 656 C CA . ASP A 1 84 ? 6.976 33.076 -16.046 1.00 50.06 84 ASP A CA 1
ATOM 657 C C . ASP A 1 84 ? 6.558 32.744 -17.488 1.00 50.06 84 ASP A C 1
ATOM 659 O O . ASP A 1 84 ? 7.225 32.004 -18.208 1.00 50.06 84 ASP A O 1
ATOM 663 N N . SER A 1 85 ? 5.564 33.488 -17.992 1.00 46.75 85 SER A N 1
ATOM 664 C CA . SER A 1 85 ? 5.697 34.058 -19.338 1.00 46.75 85 SER A CA 1
ATOM 665 C C . SER A 1 85 ? 6.071 35.532 -19.215 1.00 46.75 85 SER A C 1
ATOM 667 O O . SER A 1 85 ? 5.232 36.378 -18.906 1.00 46.75 85 SER A O 1
ATOM 669 N N . LYS A 1 86 ? 7.350 35.815 -19.462 1.00 50.19 86 LYS A N 1
ATOM 670 C CA . LYS A 1 86 ? 7.820 37.131 -19.888 1.00 50.19 86 LYS A CA 1
ATOM 671 C C . LYS A 1 86 ? 6.916 37.654 -21.010 1.00 50.19 86 LYS A C 1
ATOM 673 O O . LYS A 1 86 ? 6.686 36.922 -21.970 1.00 50.19 86 LYS A O 1
ATOM 678 N N . ASN A 1 87 ? 6.475 38.898 -20.883 1.00 46.78 87 ASN A N 1
ATOM 679 C CA . ASN A 1 87 ? 6.348 39.865 -21.972 1.00 46.78 87 ASN A CA 1
ATOM 680 C C . ASN A 1 87 ? 6.520 41.257 -21.375 1.00 46.78 87 ASN A C 1
ATOM 682 O O . ASN A 1 87 ? 5.850 41.529 -20.355 1.00 46.78 87 ASN A O 1
#